Protein AF-A0A892ZCH2-F1 (afdb_monomer_lite)

Organism: NCBI:txid2809020

Radius of gyration: 20.39 Å; chains: 1; bounding box: 42×44×68 Å

Sequence (106 aa):
MSEQTFPLSPTDSLGHVLSVGTRVRIESVASCVHDLPLEDQDHLCSLVGQVREIVQIDSYGFVWFAVDHAERSEDFCLFPREVVLDSPPSEGSNPTFQRTATRPLN

Foldseek 3Di:
DDPPPPDPQAAELVGHGDDAFFKKAFQDPVVPLPPDDPVVNVLVVVSHRPIFGFHDADSVGWTFTDSDPPDSDSPDTDHNHRIGGPDDPPPDPPPPDDDDDDDDDD

Secondary structure (DSSP, 8-state):
-----SS---B-TTSPBP-TT-EEEE---HHHHTTS-HHHHHHHHHHTT-EEE--EE-TT-PEEE-SSSSS----EEE-GGGEEESS-------------------

Structure (mmCIF, N/CA/C/O backbone):
data_AF-A0A892ZCH2-F1
#
_entry.id   AF-A0A892ZCH2-F1
#
loop_
_atom_site.group_PDB
_atom_site.id
_atom_site.type_symbol
_atom_site.label_atom_id
_atom_site.label_alt_id
_atom_site.label_comp_id
_atom_site.label_asym_id
_atom_site.label_entity_id
_atom_site.label_seq_id
_atom_site.pdbx_PDB_ins_code
_atom_site.Cartn_x
_atom_site.Cartn_y
_atom_site.Cartn_z
_atom_site.occupancy
_atom_site.B_iso_or_equiv
_atom_site.auth_seq_id
_atom_site.auth_comp_id
_atom_site.auth_asym_id
_atom_site.auth_atom_id
_atom_site.pdbx_PDB_model_num
ATOM 1 N N . MET A 1 1 ? -26.457 -14.646 15.247 1.00 37.00 1 MET A N 1
ATOM 2 C CA . MET A 1 1 ? -25.749 -14.851 13.969 1.00 37.00 1 MET A CA 1
ATOM 3 C C . MET A 1 1 ? -24.965 -13.582 13.736 1.00 37.00 1 MET A C 1
ATOM 5 O O . MET A 1 1 ? -25.588 -12.549 13.558 1.00 37.00 1 MET A O 1
ATOM 9 N N . SER A 1 2 ? -23.650 -13.622 13.927 1.00 43.00 2 SER A N 1
ATOM 10 C CA . SER A 1 2 ? -22.801 -12.434 13.843 1.00 43.00 2 SER A CA 1
ATOM 11 C C . SER A 1 2 ? -22.746 -11.981 12.389 1.00 43.00 2 SER A C 1
ATOM 13 O O . SER A 1 2 ? -22.277 -12.732 11.536 1.00 43.00 2 SER A O 1
ATOM 15 N N . GLU A 1 3 ? -23.279 -10.795 12.116 1.00 44.47 3 GLU A N 1
ATOM 16 C CA . GLU A 1 3 ? -23.171 -10.122 10.828 1.00 44.47 3 GLU A CA 1
ATOM 17 C C . GLU A 1 3 ? -21.685 -9.860 10.568 1.00 44.47 3 GLU A C 1
ATOM 19 O O . GLU A 1 3 ? -21.084 -8.934 11.109 1.00 44.47 3 GLU A O 1
ATOM 24 N N . GLN A 1 4 ? -21.056 -10.747 9.797 1.00 45.12 4 GLN A N 1
ATOM 25 C CA . GLN A 1 4 ? -19.780 -10.456 9.163 1.00 45.12 4 GLN A CA 1
ATOM 26 C C . GLN A 1 4 ? -20.075 -9.407 8.094 1.00 45.12 4 GLN A C 1
ATOM 28 O O . GLN A 1 4 ? -20.395 -9.741 6.954 1.00 45.12 4 GLN A O 1
ATOM 33 N N . THR A 1 5 ? -20.062 -8.138 8.499 1.00 46.38 5 THR A N 1
ATOM 34 C CA . THR A 1 5 ? -20.137 -6.999 7.589 1.00 46.38 5 THR A CA 1
ATOM 35 C C . THR A 1 5 ? -18.916 -7.062 6.686 1.00 46.38 5 THR A C 1
ATOM 37 O O . THR A 1 5 ? -17.806 -6.710 7.077 1.00 46.38 5 THR A O 1
ATOM 40 N N . PHE A 1 6 ? -19.124 -7.594 5.487 1.00 45.38 6 PHE A N 1
ATOM 41 C CA . PHE A 1 6 ? -18.199 -7.439 4.382 1.00 45.38 6 PHE A CA 1
ATOM 42 C C . PHE A 1 6 ? -18.175 -5.964 3.953 1.00 45.38 6 PHE A C 1
ATOM 44 O O . PHE A 1 6 ? -19.232 -5.326 3.934 1.00 45.38 6 PHE A O 1
ATOM 51 N N . PRO A 1 7 ? -17.005 -5.435 3.562 1.00 55.31 7 PRO A N 1
ATOM 52 C CA . PRO A 1 7 ? -15.726 -6.136 3.429 1.00 55.31 7 PRO A CA 1
ATOM 53 C C . PRO A 1 7 ? -14.942 -6.214 4.753 1.00 55.31 7 PRO A C 1
ATOM 55 O O . PRO A 1 7 ? -14.982 -5.293 5.567 1.00 55.31 7 PRO A O 1
ATOM 58 N N . LEU A 1 8 ? -14.202 -7.315 4.949 1.00 61.44 8 LEU A N 1
ATOM 59 C CA . LEU A 1 8 ? -13.211 -7.452 6.023 1.00 61.44 8 LEU A CA 1
ATOM 60 C C . LEU A 1 8 ? -12.238 -6.277 5.934 1.00 61.44 8 LEU A C 1
ATOM 62 O O . LEU A 1 8 ? -11.513 -6.155 4.949 1.00 61.44 8 LEU A O 1
ATOM 66 N N . SER A 1 9 ? -12.243 -5.402 6.936 1.00 67.06 9 SER A N 1
ATOM 67 C CA . SER A 1 9 ? -11.356 -4.246 6.945 1.00 67.06 9 SER A CA 1
ATOM 68 C C . SER A 1 9 ? -9.909 -4.735 7.096 1.00 67.06 9 SER A C 1
ATOM 70 O O . SER A 1 9 ? -9.588 -5.346 8.123 1.00 67.06 9 SER A O 1
ATOM 72 N N . PRO A 1 10 ? -9.043 -4.546 6.081 1.00 78.12 10 PRO A N 1
ATOM 73 C CA . PRO A 1 10 ? -7.677 -5.036 6.135 1.00 78.12 10 PRO A CA 1
ATOM 74 C C . PRO A 1 10 ? -6.941 -4.387 7.297 1.00 78.12 10 PRO A C 1
ATOM 76 O O . PRO A 1 10 ? -7.227 -3.258 7.687 1.00 78.12 10 PRO A O 1
ATOM 79 N N . THR A 1 11 ? -6.005 -5.126 7.871 1.00 82.75 11 THR A N 1
ATOM 80 C CA . THR A 1 11 ? -5.265 -4.692 9.051 1.00 82.75 11 THR A CA 1
ATOM 81 C C . THR A 1 11 ? -3.797 -4.518 8.694 1.00 82.75 11 THR A C 1
ATOM 83 O O . THR A 1 11 ? -3.245 -5.367 7.989 1.00 82.75 11 THR A O 1
ATOM 86 N N . ASP A 1 12 ? -3.182 -3.433 9.158 1.00 83.00 12 ASP A N 1
ATOM 87 C CA . ASP A 1 12 ? -1.754 -3.191 8.962 1.00 83.00 12 ASP A CA 1
ATOM 88 C C . ASP A 1 12 ? -0.887 -4.201 9.740 1.00 83.00 12 ASP A C 1
ATOM 90 O O . ASP A 1 12 ? -1.390 -5.049 10.490 1.00 83.00 12 ASP A O 1
ATOM 94 N N . SER A 1 13 ? 0.436 -4.134 9.566 1.00 79.75 13 SER A N 1
ATOM 95 C CA . SER A 1 13 ? 1.381 -5.000 10.291 1.00 79.75 13 SER A CA 1
ATOM 96 C C . SER A 1 13 ? 1.321 -4.839 11.820 1.00 79.75 13 SER A C 1
ATOM 98 O O . SER A 1 13 ? 1.747 -5.744 12.542 1.00 79.75 13 SER A O 1
ATOM 100 N N . LEU A 1 14 ? 0.760 -3.731 12.316 1.00 78.69 14 LEU A N 1
ATOM 101 C CA . LEU A 1 14 ? 0.621 -3.393 13.733 1.00 78.69 14 LEU A CA 1
ATOM 102 C C . LEU A 1 14 ? -0.753 -3.753 14.319 1.00 78.69 14 LEU A C 1
ATOM 104 O O . LEU A 1 14 ? -0.946 -3.645 15.530 1.00 78.69 14 LEU A O 1
ATOM 108 N N . GLY A 1 15 ? -1.700 -4.216 13.500 1.00 81.62 15 GLY A N 1
ATOM 109 C CA . GLY A 1 15 ? -3.051 -4.552 13.948 1.00 81.62 15 GLY A CA 1
ATOM 110 C C . GLY A 1 15 ? -4.049 -3.388 13.891 1.00 81.62 15 GLY A C 1
ATOM 111 O O . GLY A 1 15 ? -5.155 -3.514 14.419 1.00 81.62 15 GLY A O 1
ATOM 112 N N . HIS A 1 16 ? -3.716 -2.284 13.222 1.00 83.50 16 HIS A N 1
ATOM 113 C CA . HIS A 1 16 ? -4.638 -1.188 12.950 1.00 83.50 16 HIS A CA 1
ATOM 114 C C . HIS A 1 16 ? -5.520 -1.462 11.739 1.00 83.50 16 HIS A C 1
ATOM 116 O O . HIS A 1 16 ? -5.058 -1.878 10.677 1.00 83.50 16 HIS A O 1
ATOM 122 N N . VAL A 1 17 ? -6.807 -1.164 11.887 1.00 83.94 17 VAL A N 1
ATOM 123 C CA . VAL A 1 17 ? -7.781 -1.289 10.807 1.00 83.94 17 VAL A CA 1
ATOM 124 C C . VAL A 1 17 ? -7.555 -0.192 9.769 1.00 83.94 17 VAL A C 1
ATOM 126 O O . VAL A 1 17 ? -7.581 0.995 10.089 1.00 83.94 17 VAL A O 1
ATOM 129 N N . LEU A 1 18 ? -7.371 -0.599 8.517 1.00 84.06 18 LEU A N 1
ATOM 130 C CA . LEU A 1 18 ? -7.224 0.277 7.365 1.00 84.06 18 LEU A CA 1
ATOM 131 C C . LEU A 1 18 ? -8.580 0.505 6.694 1.00 84.06 18 LEU A C 1
ATOM 133 O O . LEU A 1 18 ? -9.438 -0.378 6.630 1.00 84.06 18 LEU A O 1
ATOM 137 N N . SER A 1 19 ? -8.784 1.715 6.187 1.00 84.56 19 SER A N 1
ATOM 138 C CA . SER A 1 19 ? -9.996 2.116 5.470 1.00 84.56 19 SER A CA 1
ATOM 139 C C . SER A 1 19 ? -9.647 3.036 4.305 1.00 84.56 19 SER A C 1
ATOM 141 O O . SER A 1 19 ? -8.626 3.723 4.336 1.00 84.56 19 SER A O 1
ATOM 143 N N . VAL A 1 20 ? -10.501 3.082 3.284 1.00 86.62 20 VAL A N 1
ATOM 144 C CA . VAL A 1 20 ? -10.353 4.042 2.178 1.00 86.62 20 VAL A CA 1
ATOM 145 C C . VAL A 1 20 ? -10.329 5.474 2.731 1.00 86.62 20 VAL A C 1
ATOM 147 O O . VAL A 1 20 ? -11.098 5.801 3.634 1.00 86.62 20 VAL A O 1
ATOM 150 N N . GLY A 1 21 ? -9.424 6.310 2.221 1.00 84.00 21 GLY A N 1
ATOM 151 C CA . GLY A 1 21 ? -9.155 7.664 2.720 1.00 84.00 21 GLY A CA 1
ATOM 152 C C . GLY A 1 21 ? -8.174 7.724 3.897 1.00 84.00 21 GLY A C 1
ATOM 153 O O . GLY A 1 21 ? -7.834 8.808 4.368 1.00 84.00 21 GLY A O 1
ATOM 154 N N . THR A 1 22 ? -7.698 6.579 4.394 1.00 85.31 22 THR A N 1
ATOM 155 C CA . THR A 1 22 ? -6.699 6.545 5.469 1.00 85.31 22 THR A CA 1
ATOM 156 C C . THR A 1 22 ? -5.310 6.825 4.914 1.00 85.31 22 THR A C 1
ATOM 158 O O . THR A 1 22 ? -4.931 6.295 3.870 1.00 85.31 22 THR A O 1
ATOM 161 N N . ARG A 1 23 ? -4.527 7.623 5.644 1.00 88.69 23 ARG A N 1
ATOM 162 C CA . ARG A 1 23 ? -3.117 7.873 5.341 1.00 88.69 23 ARG A CA 1
ATOM 163 C C . ARG A 1 23 ? -2.240 6.801 5.969 1.00 88.69 23 ARG A C 1
ATOM 165 O O . ARG A 1 23 ? -2.246 6.613 7.186 1.00 88.69 23 ARG A O 1
ATOM 172 N N . VAL A 1 24 ? -1.483 6.118 5.128 1.00 89.19 24 VAL A N 1
ATOM 173 C CA . VAL A 1 24 ? -0.559 5.061 5.519 1.00 89.19 24 VAL A CA 1
ATOM 174 C C . VAL A 1 24 ? 0.824 5.355 4.970 1.00 89.19 24 VAL A C 1
ATOM 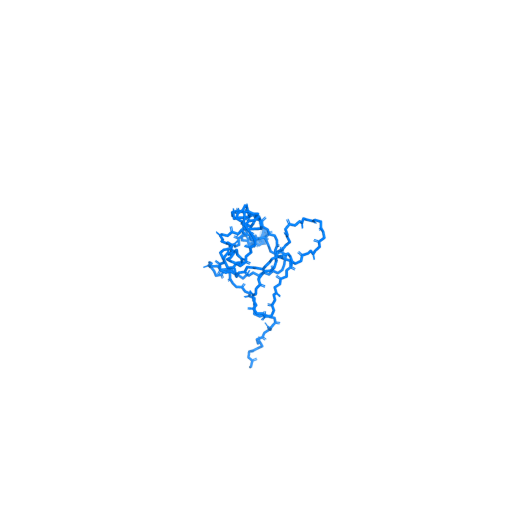176 O O . VAL A 1 24 ? 0.986 5.942 3.902 1.00 89.19 24 VAL A O 1
ATOM 179 N N . ARG A 1 25 ? 1.836 4.945 5.714 1.00 91.06 25 ARG A N 1
ATOM 180 C CA . ARG A 1 25 ? 3.225 4.976 5.303 1.00 91.06 25 ARG A CA 1
ATOM 181 C C . ARG A 1 25 ? 3.580 3.658 4.634 1.00 91.06 25 ARG A C 1
ATOM 183 O O . ARG A 1 25 ? 3.288 2.597 5.179 1.00 91.06 25 ARG A O 1
ATOM 190 N N . ILE A 1 26 ? 4.219 3.727 3.474 1.00 89.81 26 ILE A N 1
ATOM 191 C CA . ILE A 1 26 ? 4.691 2.542 2.756 1.00 89.81 26 ILE A CA 1
ATOM 192 C C . ILE A 1 26 ? 5.980 2.057 3.425 1.00 89.81 26 ILE A C 1
ATOM 194 O O . ILE A 1 26 ? 6.962 2.793 3.462 1.00 89.81 26 ILE A O 1
ATOM 198 N N . GLU A 1 27 ? 5.999 0.838 3.960 1.00 90.12 27 GLU A N 1
ATOM 199 C CA . GLU A 1 27 ? 7.212 0.218 4.515 1.00 90.12 27 GLU A CA 1
ATOM 200 C C . GLU A 1 27 ? 7.941 -0.647 3.487 1.00 90.12 27 GLU A C 1
ATOM 202 O O . GLU A 1 27 ? 9.168 -0.734 3.506 1.00 90.12 27 GLU A O 1
ATOM 207 N N . SER A 1 28 ? 7.194 -1.280 2.583 1.00 88.12 28 SER A N 1
ATOM 208 C CA . SER A 1 28 ? 7.727 -2.166 1.551 1.00 88.12 28 SER A CA 1
ATOM 209 C C . SER A 1 28 ? 6.886 -2.076 0.280 1.00 88.12 28 SER A C 1
ATOM 211 O O . SER A 1 28 ? 5.679 -1.869 0.331 1.00 88.12 28 SER A O 1
ATOM 213 N N . VAL A 1 29 ? 7.537 -2.261 -0.866 1.00 86.12 29 VAL A N 1
ATOM 214 C CA . VAL A 1 29 ? 6.887 -2.455 -2.175 1.00 86.12 29 VAL A CA 1
ATOM 215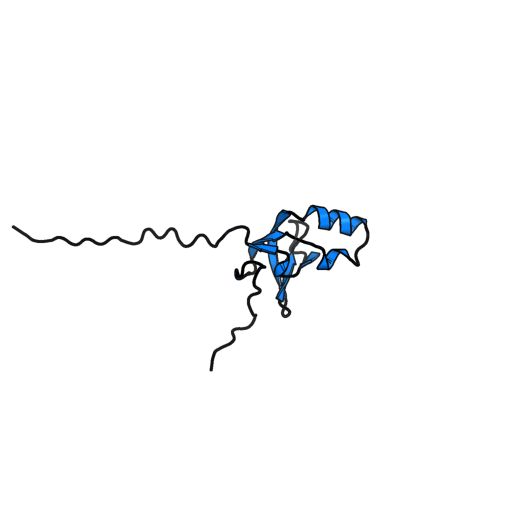 C C . VAL A 1 29 ? 7.279 -3.790 -2.808 1.00 86.12 29 VAL A C 1
ATOM 217 O O . VAL A 1 29 ? 7.023 -4.017 -3.989 1.00 86.12 29 VAL A O 1
ATOM 220 N N . ALA A 1 30 ? 7.923 -4.673 -2.034 1.00 83.75 30 ALA A N 1
ATOM 221 C CA . ALA A 1 30 ? 8.468 -5.934 -2.521 1.00 83.75 30 ALA A CA 1
ATOM 222 C C . ALA A 1 30 ? 7.408 -6.754 -3.264 1.00 83.75 30 ALA A C 1
ATOM 224 O O . ALA A 1 30 ? 7.672 -7.256 -4.347 1.00 83.75 30 ALA A O 1
ATOM 225 N N . SER A 1 31 ? 6.179 -6.814 -2.753 1.00 81.00 31 SER A N 1
ATOM 226 C CA . SER A 1 31 ? 5.109 -7.576 -3.404 1.00 81.00 31 SER A CA 1
ATOM 227 C C . SER A 1 31 ? 4.780 -7.159 -4.838 1.00 81.00 31 SER A C 1
ATOM 229 O O . SER A 1 31 ? 4.387 -8.009 -5.632 1.00 81.00 31 SER A O 1
ATOM 231 N N . CYS A 1 32 ? 4.931 -5.876 -5.164 1.00 78.44 32 CYS A N 1
ATOM 232 C CA . CYS A 1 32 ? 4.557 -5.313 -6.457 1.00 78.44 32 CYS A CA 1
ATOM 233 C C . CYS A 1 32 ? 5.773 -5.174 -7.388 1.00 78.44 32 CYS A C 1
ATOM 235 O O . CYS A 1 32 ? 5.649 -5.286 -8.602 1.00 78.44 32 CYS A O 1
ATOM 237 N N . VAL A 1 33 ? 6.972 -4.994 -6.824 1.00 81.62 33 VAL A N 1
ATOM 238 C CA . VAL A 1 33 ? 8.189 -4.638 -7.570 1.00 81.62 33 VAL A CA 1
ATOM 239 C C . VAL A 1 33 ? 8.788 -5.788 -8.395 1.00 81.62 33 VAL A C 1
ATOM 241 O O . VAL A 1 33 ? 9.483 -5.541 -9.376 1.00 81.62 33 VAL A O 1
ATOM 244 N N . HIS A 1 34 ? 8.546 -7.050 -8.022 1.00 75.56 34 HIS A N 1
ATOM 245 C CA . HIS A 1 34 ? 9.294 -8.197 -8.563 1.00 75.56 34 HIS A CA 1
ATOM 246 C C . HIS A 1 34 ? 9.072 -8.485 -10.058 1.00 75.56 34 HIS A C 1
ATOM 248 O O . HIS A 1 34 ? 9.985 -8.999 -10.703 1.00 75.56 34 HIS A O 1
ATOM 254 N N . ASP A 1 35 ? 7.908 -8.139 -10.607 1.00 77.69 35 ASP A N 1
ATOM 255 C CA . ASP A 1 35 ? 7.537 -8.414 -12.005 1.00 77.69 35 ASP A CA 1
ATOM 256 C C . ASP A 1 35 ? 7.497 -7.149 -12.881 1.00 77.69 35 ASP A C 1
ATOM 258 O O . ASP A 1 35 ? 7.081 -7.195 -14.041 1.00 77.69 35 ASP A O 1
ATOM 262 N N . LEU A 1 36 ? 7.941 -6.010 -12.344 1.00 79.25 36 LEU A N 1
ATOM 263 C CA . LEU A 1 36 ? 7.889 -4.730 -13.042 1.00 79.25 36 LEU A CA 1
ATOM 264 C C . LEU A 1 36 ? 9.196 -4.400 -13.782 1.00 79.25 36 LEU A C 1
ATOM 266 O O . LEU A 1 36 ? 10.269 -4.882 -13.411 1.00 79.25 36 LEU A O 1
ATOM 270 N N . PRO A 1 37 ? 9.143 -3.567 -14.835 1.00 82.62 37 PRO A N 1
ATOM 271 C CA . PRO A 1 37 ? 10.332 -3.010 -15.478 1.00 82.62 37 PRO A CA 1
ATOM 272 C C . PRO A 1 37 ? 11.211 -2.240 -14.485 1.00 82.62 37 PRO A C 1
ATOM 274 O O . PRO A 1 37 ? 10.701 -1.605 -13.572 1.00 82.62 37 PRO A O 1
ATOM 277 N N . LEU A 1 38 ? 12.534 -2.235 -14.691 1.00 83.31 38 LEU A N 1
ATOM 278 C CA . LEU A 1 38 ? 13.494 -1.573 -13.787 1.00 83.31 38 LEU A CA 1
ATOM 279 C C . LEU A 1 38 ? 13.169 -0.096 -13.495 1.00 83.31 38 LEU A C 1
ATOM 281 O O . LEU A 1 38 ? 13.447 0.376 -12.398 1.00 83.31 38 LEU A O 1
ATOM 285 N N . GLU A 1 39 ? 12.589 0.620 -14.458 1.00 80.00 39 GLU A N 1
ATOM 286 C CA . GLU A 1 39 ? 12.190 2.023 -14.299 1.00 80.00 39 GLU A CA 1
ATOM 287 C C . GLU A 1 39 ? 11.025 2.172 -13.305 1.00 80.00 39 GLU A C 1
ATOM 289 O O . GLU A 1 39 ? 11.098 2.975 -12.376 1.00 80.00 39 GLU A O 1
ATOM 294 N N . ASP A 1 40 ? 10.008 1.316 -13.416 1.00 78.69 40 ASP A N 1
ATOM 295 C CA . ASP A 1 40 ? 8.903 1.243 -12.457 1.00 78.69 40 ASP A CA 1
ATOM 296 C C . ASP A 1 40 ? 9.370 0.725 -11.090 1.00 78.69 40 ASP A C 1
ATOM 298 O O . ASP A 1 40 ? 8.871 1.164 -10.052 1.00 78.69 40 ASP A O 1
ATOM 302 N N . GLN A 1 41 ? 10.366 -0.171 -11.065 1.00 84.88 41 GLN A N 1
ATOM 303 C CA . GLN A 1 41 ? 10.943 -0.657 -9.812 1.00 84.88 41 GLN A CA 1
ATOM 304 C C . GLN A 1 41 ? 11.615 0.461 -9.015 1.00 84.88 41 GLN A C 1
ATOM 306 O O . GLN A 1 41 ? 11.399 0.561 -7.806 1.00 84.88 41 GLN A O 1
ATOM 311 N N . ASP A 1 42 ? 12.412 1.300 -9.680 1.00 84.25 42 ASP A N 1
ATOM 312 C CA . ASP A 1 42 ? 13.071 2.448 -9.051 1.00 84.25 42 ASP A CA 1
ATOM 313 C C . ASP A 1 42 ? 12.031 3.455 -8.544 1.00 84.25 42 ASP A C 1
ATOM 315 O O . ASP A 1 42 ? 12.098 3.922 -7.402 1.00 84.25 42 ASP A O 1
ATOM 319 N N . HIS A 1 43 ? 10.991 3.694 -9.349 1.00 82.94 43 HIS A N 1
ATOM 320 C CA . HIS A 1 43 ? 9.913 4.602 -8.990 1.00 82.94 43 HIS A CA 1
ATOM 321 C C . HIS A 1 43 ? 9.137 4.124 -7.753 1.00 82.94 43 HIS A C 1
ATOM 323 O O . HIS A 1 43 ? 8.960 4.894 -6.808 1.00 82.94 43 HIS A O 1
ATOM 329 N N . LEU A 1 44 ? 8.754 2.843 -7.694 1.00 83.38 44 LEU A N 1
ATOM 330 C CA . LEU A 1 44 ? 8.101 2.256 -6.519 1.00 83.38 44 LEU A CA 1
ATOM 331 C C . LEU A 1 44 ? 9.027 2.216 -5.299 1.00 83.38 44 LEU A C 1
ATOM 333 O O . LEU A 1 44 ? 8.583 2.498 -4.186 1.00 83.38 44 LEU A O 1
ATOM 337 N N . CYS A 1 45 ? 10.316 1.918 -5.483 1.00 86.00 45 CYS A N 1
ATOM 338 C CA . CYS A 1 45 ? 11.291 1.968 -4.391 1.00 86.00 45 CYS A CA 1
ATOM 339 C C . CYS A 1 45 ? 11.399 3.375 -3.787 1.00 86.00 45 CYS A C 1
ATOM 341 O O . CYS A 1 45 ? 11.550 3.508 -2.574 1.00 86.00 45 CYS A O 1
ATOM 343 N N . SER A 1 46 ? 11.254 4.423 -4.601 1.00 86.88 46 SER A N 1
ATOM 344 C CA . SER A 1 46 ? 11.241 5.819 -4.144 1.00 86.88 46 SER A CA 1
ATOM 345 C C . SER A 1 46 ? 10.025 6.167 -3.269 1.00 86.88 46 SER A C 1
ATOM 347 O O . SER A 1 46 ? 10.067 7.108 -2.469 1.00 86.88 46 SER A O 1
ATOM 349 N N . LEU A 1 47 ? 8.936 5.394 -3.377 1.00 84.06 47 LEU A N 1
ATOM 350 C CA . LEU A 1 47 ? 7.739 5.551 -2.546 1.00 84.06 47 LEU A CA 1
ATOM 351 C C . LEU A 1 47 ? 7.902 4.943 -1.148 1.00 84.06 47 LEU A C 1
ATOM 353 O O . LEU A 1 47 ? 7.139 5.288 -0.243 1.00 84.06 47 LEU A O 1
ATOM 357 N N . VAL A 1 48 ? 8.895 4.074 -0.940 1.00 89.50 48 VAL A N 1
ATOM 358 C CA . VAL A 1 48 ? 9.166 3.483 0.373 1.00 89.50 48 VAL A CA 1
ATOM 359 C C . VAL A 1 48 ? 9.512 4.584 1.375 1.00 89.50 48 VAL A C 1
ATOM 361 O O . VAL A 1 48 ? 10.391 5.418 1.171 1.00 89.50 48 VAL A O 1
ATOM 364 N N . GLY A 1 49 ? 8.790 4.592 2.489 1.00 87.81 49 GLY A N 1
ATOM 365 C CA . GLY A 1 49 ? 8.889 5.586 3.545 1.00 87.81 49 GLY A CA 1
ATOM 366 C C . GLY A 1 49 ? 8.013 6.822 3.341 1.00 87.81 49 GLY A C 1
ATOM 367 O O . GLY A 1 49 ? 7.906 7.600 4.293 1.00 87.81 49 GLY A O 1
ATOM 368 N N . GLN A 1 50 ? 7.371 6.995 2.179 1.00 88.94 50 GLN A N 1
ATOM 369 C CA . GLN A 1 50 ? 6.413 8.075 1.933 1.00 88.94 50 GLN A CA 1
ATOM 370 C C . GLN A 1 50 ? 5.027 7.744 2.500 1.00 88.94 50 GLN A C 1
ATOM 372 O O . GLN A 1 50 ? 4.647 6.579 2.639 1.00 88.94 50 GLN A O 1
ATOM 377 N N . VAL A 1 51 ? 4.264 8.793 2.812 1.00 88.75 51 VAL A N 1
ATOM 378 C CA . VAL A 1 51 ? 2.874 8.692 3.269 1.00 88.75 51 VAL A CA 1
ATOM 379 C C . VAL A 1 51 ? 1.942 8.861 2.078 1.00 88.75 51 VAL A C 1
ATOM 381 O O . VAL A 1 51 ? 2.049 9.838 1.335 1.00 88.75 51 VAL A O 1
ATOM 384 N N . ARG A 1 52 ? 1.016 7.921 1.907 1.00 87.31 52 ARG A N 1
ATOM 385 C CA . ARG A 1 52 ? 0.022 7.900 0.832 1.00 87.31 52 ARG A CA 1
ATOM 386 C C . ARG A 1 52 ? -1.364 7.599 1.384 1.00 87.31 52 ARG A C 1
ATOM 388 O O . ARG A 1 52 ? -1.520 6.994 2.440 1.00 8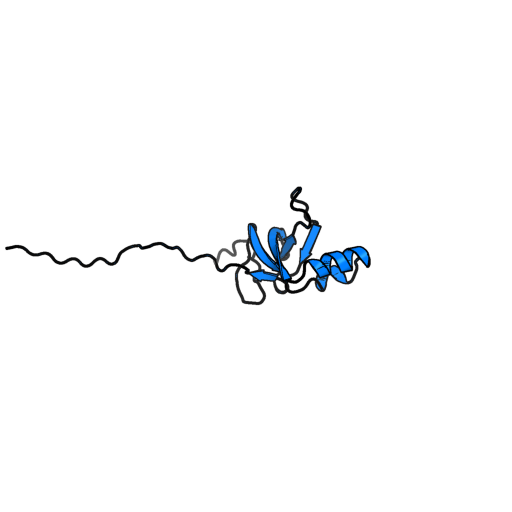7.31 52 ARG A O 1
ATOM 395 N N . GLU A 1 53 ? -2.379 8.069 0.675 1.00 87.81 53 GLU A N 1
ATOM 396 C CA . GLU A 1 53 ? -3.775 7.825 1.023 1.00 87.81 53 GLU A CA 1
ATOM 397 C C . GLU A 1 53 ? -4.287 6.580 0.295 1.00 87.81 53 GLU A C 1
ATOM 399 O O . GLU A 1 53 ? -4.034 6.413 -0.898 1.00 87.81 53 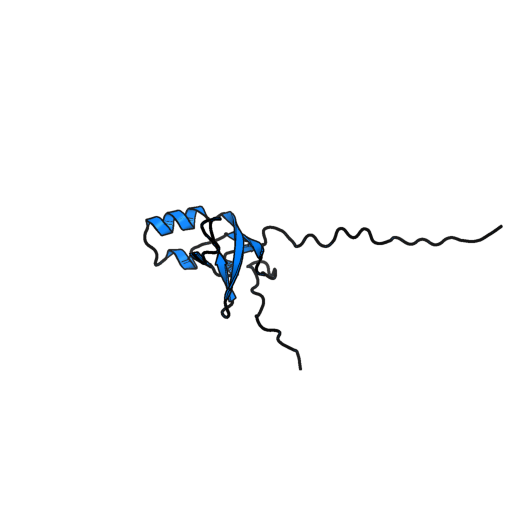GLU A O 1
ATOM 404 N N . ILE A 1 54 ? -5.003 5.712 1.012 1.00 87.56 54 ILE A N 1
ATOM 405 C CA . ILE A 1 54 ? -5.647 4.535 0.424 1.00 87.56 54 ILE A CA 1
ATOM 406 C C . ILE A 1 54 ? -6.811 5.000 -0.450 1.00 87.56 54 ILE A C 1
ATOM 408 O O . ILE A 1 54 ? -7.786 5.558 0.057 1.00 87.56 54 ILE A O 1
ATOM 412 N N . VAL A 1 55 ? -6.740 4.715 -1.746 1.00 88.19 55 VAL A N 1
ATOM 413 C CA . VAL A 1 55 ? -7.779 5.085 -2.717 1.00 88.19 55 VAL A CA 1
ATOM 414 C C . VAL A 1 55 ? -8.883 4.035 -2.754 1.00 88.19 55 VAL A C 1
ATOM 416 O O . VAL A 1 55 ? -10.064 4.376 -2.818 1.00 88.19 55 VAL A O 1
ATOM 419 N N . GLN A 1 56 ? -8.506 2.760 -2.668 1.00 86.75 56 GLN A N 1
ATOM 420 C CA . GLN A 1 56 ? -9.438 1.643 -2.728 1.00 86.75 56 GLN A CA 1
ATOM 421 C C . GLN A 1 56 ? -8.915 0.443 -1.941 1.00 86.75 56 GLN A C 1
ATOM 423 O O . GLN A 1 56 ? -7.713 0.273 -1.741 1.00 86.75 5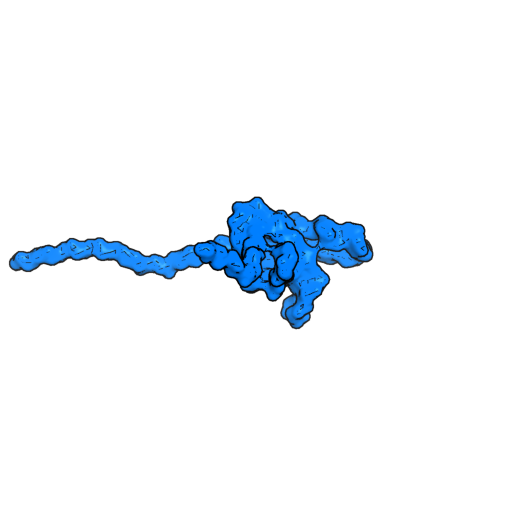6 GLN A O 1
ATOM 428 N N . ILE A 1 57 ? -9.847 -0.382 -1.471 1.00 86.44 57 ILE A N 1
ATOM 429 C CA . ILE A 1 57 ? -9.560 -1.683 -0.880 1.00 86.44 57 ILE A CA 1
ATOM 430 C C . ILE A 1 57 ? -10.358 -2.715 -1.656 1.00 86.44 57 ILE A C 1
ATOM 432 O O . ILE A 1 57 ? -11.584 -2.625 -1.726 1.00 86.44 57 ILE A O 1
ATOM 436 N N . ASP A 1 58 ? -9.663 -3.689 -2.226 1.00 83.31 58 ASP A N 1
ATOM 437 C CA . ASP A 1 58 ? -10.297 -4.723 -3.028 1.00 83.31 58 ASP A CA 1
ATOM 438 C C . ASP A 1 58 ? -10.942 -5.826 -2.189 1.00 83.31 58 ASP A C 1
ATOM 440 O O . ASP A 1 58 ? -10.657 -5.989 -1.001 1.00 83.31 58 ASP A O 1
ATOM 444 N N . SER A 1 59 ? -11.771 -6.657 -2.828 1.00 78.81 59 SER A N 1
ATOM 445 C CA . SER A 1 59 ? -12.477 -7.766 -2.152 1.00 78.81 59 SER A CA 1
ATOM 446 C C . SER A 1 59 ? -11.530 -8.808 -1.536 1.00 78.81 59 SER A C 1
ATOM 448 O O . SER A 1 59 ? -11.921 -9.563 -0.648 1.00 78.81 59 SER A O 1
ATOM 450 N N . TYR A 1 60 ? -10.280 -8.837 -2.000 1.00 78.31 60 TYR A N 1
ATOM 451 C CA . TYR A 1 60 ? -9.210 -9.692 -1.486 1.00 78.31 60 TYR A CA 1
ATOM 452 C C . TYR A 1 60 ? -8.412 -9.049 -0.338 1.00 78.31 60 TYR A C 1
ATOM 454 O O . TYR A 1 60 ? -7.532 -9.695 0.226 1.00 78.31 60 TYR A O 1
ATOM 462 N N . GLY A 1 61 ? -8.708 -7.795 0.019 1.00 77.88 61 GLY A N 1
ATOM 463 C CA . GLY A 1 61 ? -8.012 -7.045 1.066 1.00 77.88 61 GLY A CA 1
ATOM 464 C C . GLY A 1 61 ? -6.737 -6.337 0.604 1.00 77.88 61 GLY A C 1
ATOM 465 O O . GLY A 1 61 ? -5.970 -5.888 1.452 1.00 77.88 61 GLY A O 1
ATOM 466 N N . PHE A 1 62 ? -6.493 -6.227 -0.705 1.00 84.44 62 PHE A N 1
ATOM 467 C CA . PHE A 1 62 ? -5.403 -5.408 -1.243 1.00 84.44 62 PHE A CA 1
ATOM 468 C C . PHE A 1 62 ? -5.730 -3.924 -1.121 1.00 84.44 62 PHE A C 1
ATOM 470 O O . PHE A 1 62 ? -6.868 -3.521 -1.359 1.00 84.44 62 PHE A O 1
ATOM 477 N N . VAL A 1 63 ? -4.727 -3.127 -0.761 1.00 88.25 63 VAL A N 1
ATOM 478 C CA . VAL A 1 63 ? -4.831 -1.668 -0.650 1.00 88.25 63 VAL A CA 1
ATOM 479 C C . VAL A 1 63 ? -4.246 -1.023 -1.896 1.00 88.25 63 VAL A C 1
ATOM 481 O O . VAL A 1 63 ? -3.091 -1.274 -2.232 1.00 88.25 63 VAL A O 1
ATOM 484 N N . TRP A 1 64 ? -5.046 -0.201 -2.565 1.00 87.88 64 TRP A N 1
ATOM 485 C CA . TRP A 1 64 ? -4.681 0.500 -3.791 1.00 87.88 64 TRP A CA 1
ATOM 486 C C . TRP A 1 64 ? -4.321 1.953 -3.526 1.00 87.88 64 TRP A C 1
ATOM 488 O O . TRP A 1 64 ? -4.970 2.642 -2.728 1.00 87.88 64 TRP A O 1
ATOM 498 N N . PHE A 1 65 ? -3.310 2.415 -4.253 1.00 87.06 65 PHE A N 1
ATOM 499 C CA . PHE A 1 65 ? -2.740 3.749 -4.156 1.00 87.06 65 PHE A CA 1
ATOM 500 C C . PHE A 1 65 ? -2.648 4.394 -5.538 1.00 87.06 65 PHE A C 1
ATOM 502 O O . PHE A 1 65 ? -2.452 3.707 -6.540 1.00 87.06 65 PHE A O 1
ATOM 509 N N . ALA A 1 66 ? -2.737 5.723 -5.559 1.00 83.00 66 ALA A N 1
ATOM 510 C CA . ALA A 1 66 ? -2.427 6.535 -6.730 1.00 83.00 66 ALA A CA 1
ATOM 511 C C . ALA A 1 66 ? -0.985 7.064 -6.638 1.00 83.00 66 ALA A C 1
ATOM 513 O O . ALA A 1 66 ? -0.565 7.590 -5.594 1.00 83.00 66 ALA A O 1
ATOM 514 N N . VAL A 1 67 ? -0.220 6.919 -7.722 1.00 70.31 67 VAL A N 1
ATOM 515 C CA . VAL A 1 67 ? 1.148 7.449 -7.868 1.00 70.31 67 VAL A CA 1
ATOM 516 C C . VAL A 1 67 ? 1.097 8.961 -8.030 1.00 70.31 67 VAL A C 1
ATOM 518 O O . VAL A 1 67 ? 1.865 9.675 -7.373 1.00 70.31 67 VAL A O 1
ATOM 521 N N . ASP A 1 68 ? 0.151 9.450 -8.828 1.00 67.69 68 ASP A N 1
ATOM 522 C CA . ASP A 1 68 ? -0.060 10.872 -9.060 1.00 67.69 68 ASP A CA 1
ATOM 523 C C . ASP A 1 68 ? -1.276 11.391 -8.278 1.00 67.69 68 ASP A C 1
ATOM 525 O O . ASP A 1 68 ? -2.267 10.693 -8.075 1.00 67.69 68 ASP A O 1
ATOM 529 N N . HIS A 1 69 ? -1.203 12.634 -7.800 1.00 56.34 69 HIS A N 1
ATOM 530 C CA . HIS A 1 69 ? -2.365 13.289 -7.187 1.00 56.34 69 HIS A CA 1
ATOM 531 C C . HIS A 1 69 ? -3.387 13.727 -8.248 1.00 56.34 69 HIS A C 1
ATOM 533 O O . HIS A 1 69 ? -4.524 14.076 -7.909 1.00 56.34 69 HIS A O 1
ATOM 539 N N . ALA A 1 70 ? -2.974 13.748 -9.517 1.00 48.56 70 ALA A N 1
ATOM 540 C CA . ALA A 1 70 ? -3.829 14.020 -10.650 1.00 48.56 70 ALA A CA 1
ATOM 541 C C . ALA A 1 70 ? -4.596 12.749 -11.042 1.00 48.56 70 ALA A C 1
ATOM 543 O O . ALA A 1 70 ? -4.084 11.877 -11.728 1.00 48.56 70 ALA A O 1
ATOM 544 N N . GLU A 1 71 ? -5.866 12.724 -10.638 1.00 50.75 71 GLU A N 1
ATOM 545 C CA . GLU A 1 71 ? -6.872 11.721 -11.001 1.00 50.75 71 GLU A CA 1
ATOM 546 C C . GLU A 1 71 ? -6.758 10.408 -10.210 1.00 50.75 71 GLU A C 1
ATOM 548 O O . GLU A 1 71 ? -5.685 9.945 -9.850 1.00 50.75 71 GLU A O 1
ATOM 553 N N . ARG A 1 72 ? -7.911 9.846 -9.832 1.00 52.62 72 ARG A N 1
ATOM 554 C CA . ARG A 1 72 ? -8.043 8.631 -9.012 1.00 52.62 72 ARG A CA 1
ATOM 555 C C . ARG A 1 72 ? -7.617 7.388 -9.803 1.00 52.62 72 ARG A C 1
ATOM 557 O O . ARG A 1 72 ? -8.453 6.540 -10.101 1.00 52.62 72 ARG A O 1
ATOM 564 N N . SER A 1 73 ? -6.351 7.314 -10.176 1.00 56.28 73 SER A N 1
ATOM 565 C CA . SER A 1 73 ? -5.775 6.164 -10.854 1.00 56.28 73 SER A CA 1
ATOM 566 C C . SER A 1 73 ? -5.363 5.130 -9.813 1.00 56.28 73 SER A C 1
ATOM 568 O O . SER A 1 73 ? -4.643 5.417 -8.860 1.00 56.28 73 SER A O 1
ATOM 570 N N . GLU A 1 74 ? -5.891 3.920 -9.957 1.00 66.69 74 GLU A N 1
ATOM 571 C CA . GLU A 1 74 ? -5.492 2.741 -9.193 1.00 66.69 74 GLU A CA 1
ATOM 572 C C . GLU A 1 74 ? -4.168 2.224 -9.778 1.00 66.69 74 GLU A C 1
ATOM 574 O O . GLU A 1 74 ? -4.141 1.250 -10.525 1.00 66.69 74 GLU A O 1
ATOM 579 N N . ASP A 1 75 ? -3.073 2.939 -9.514 1.00 76.06 75 ASP A N 1
ATOM 580 C CA . ASP A 1 75 ? -1.795 2.698 -10.192 1.00 76.06 75 ASP A CA 1
ATOM 581 C C . ASP A 1 75 ? -1.094 1.435 -9.683 1.00 76.06 75 ASP A C 1
ATOM 583 O O . ASP A 1 75 ? -0.511 0.679 -10.458 1.00 76.06 75 ASP A O 1
ATOM 587 N N . PHE A 1 76 ? -1.145 1.192 -8.371 1.00 83.25 76 PHE A N 1
ATOM 588 C CA . PHE A 1 76 ? -0.543 0.007 -7.769 1.00 83.25 76 PHE A CA 1
ATOM 589 C C . PHE A 1 76 ? -1.266 -0.421 -6.495 1.00 83.25 76 PHE A C 1
ATOM 591 O O . PHE A 1 76 ? -1.869 0.385 -5.780 1.00 83.25 76 PHE A O 1
ATOM 598 N N . CYS A 1 77 ? -1.163 -1.713 -6.193 1.00 86.38 77 CYS A N 1
ATOM 599 C CA . CYS A 1 77 ? -1.692 -2.310 -4.978 1.00 86.38 77 CYS A CA 1
ATOM 600 C C . CYS A 1 77 ? -0.574 -2.910 -4.124 1.00 86.38 77 CYS A C 1
ATOM 602 O O . CYS A 1 77 ? 0.374 -3.491 -4.652 1.00 86.38 77 CYS A O 1
ATOM 604 N N . LEU A 1 78 ? -0.714 -2.819 -2.803 1.00 87.50 78 LEU A N 1
ATOM 605 C CA . LEU A 1 78 ? 0.194 -3.443 -1.841 1.00 87.50 78 LEU A CA 1
ATOM 606 C C . LEU A 1 78 ? -0.568 -4.345 -0.874 1.00 87.50 78 LEU A C 1
ATOM 608 O O . LEU A 1 78 ? -1.797 -4.273 -0.737 1.00 87.50 78 LEU A O 1
ATOM 612 N N . PHE A 1 79 ? 0.177 -5.188 -0.160 1.00 88.38 79 PHE A N 1
ATOM 613 C CA . PHE A 1 79 ? -0.396 -5.900 0.969 1.00 88.38 79 PHE A CA 1
ATOM 614 C C . PHE A 1 79 ? -0.607 -4.949 2.155 1.00 88.38 79 PHE A C 1
ATOM 616 O O . PHE A 1 79 ? 0.241 -4.101 2.429 1.00 88.38 79 PHE A O 1
ATOM 623 N N . PRO A 1 80 ? -1.662 -5.160 2.961 1.00 85.75 80 PRO A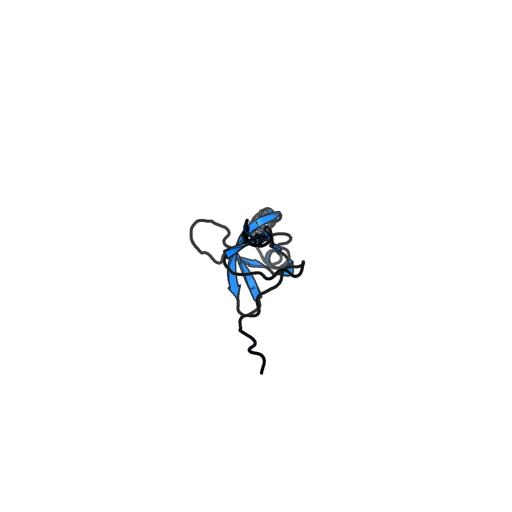 N 1
ATOM 624 C CA . PRO A 1 80 ? -1.881 -4.408 4.199 1.00 85.75 80 PRO A CA 1
ATOM 625 C C . PRO A 1 80 ? -0.683 -4.445 5.152 1.00 85.75 80 PRO A C 1
ATOM 627 O O . PRO A 1 80 ? -0.428 -3.493 5.870 1.00 85.75 80 PRO A O 1
ATOM 630 N N . ARG A 1 81 ? 0.082 -5.543 5.136 1.00 86.25 81 ARG A N 1
ATOM 631 C CA . ARG A 1 81 ? 1.274 -5.735 5.976 1.00 86.25 81 ARG A CA 1
ATOM 632 C C . ARG A 1 81 ? 2.488 -4.923 5.535 1.00 86.25 81 ARG A C 1
ATOM 634 O O . ARG A 1 81 ? 3.453 -4.856 6.283 1.00 86.25 81 ARG A O 1
ATOM 641 N N . GLU A 1 82 ? 2.472 -4.384 4.324 1.00 87.25 82 GLU A N 1
ATOM 642 C CA . GLU A 1 82 ? 3.567 -3.580 3.775 1.00 87.25 82 GLU A CA 1
ATOM 643 C C . GLU A 1 82 ? 3.348 -2.082 3.964 1.00 87.25 82 GLU A C 1
ATOM 645 O O . GLU A 1 82 ? 4.183 -1.269 3.568 1.00 87.25 82 GLU A O 1
ATOM 650 N N . VAL A 1 83 ? 2.225 -1.715 4.571 1.00 89.38 83 VAL A N 1
ATOM 651 C CA . VAL A 1 83 ? 1.902 -0.346 4.927 1.00 89.38 83 VAL A CA 1
ATOM 652 C C . VAL A 1 83 ? 1.625 -0.274 6.418 1.00 89.38 83 VAL A C 1
ATOM 654 O O . VAL A 1 83 ? 1.214 -1.254 7.034 1.00 89.38 83 VAL A O 1
ATOM 657 N N . VAL A 1 84 ? 1.859 0.893 6.998 1.00 89.88 84 VAL A N 1
ATOM 658 C CA . VAL A 1 84 ? 1.611 1.167 8.412 1.00 89.88 84 VAL A CA 1
ATOM 659 C C . VAL A 1 84 ? 0.782 2.426 8.525 1.00 89.88 84 VAL A C 1
ATOM 661 O O . VAL A 1 84 ? 0.999 3.388 7.793 1.00 89.88 84 VAL A O 1
ATOM 664 N N . LEU A 1 85 ? -0.176 2.441 9.442 1.00 88.44 85 LEU A N 1
ATOM 665 C CA . LEU A 1 85 ? -0.970 3.631 9.709 1.00 88.44 85 LEU A CA 1
ATOM 666 C C . LEU A 1 85 ? -0.069 4.822 10.113 1.00 88.44 85 LEU A C 1
ATOM 668 O O . LEU A 1 85 ? 0.638 4.751 11.115 1.00 88.44 85 LEU A O 1
ATOM 672 N N . ASP A 1 86 ? -0.096 5.921 9.346 1.00 85.31 86 ASP A N 1
ATOM 673 C CA . ASP A 1 86 ? 0.764 7.096 9.600 1.00 85.31 86 ASP A CA 1
ATOM 674 C C . ASP A 1 86 ? 0.207 7.998 10.712 1.00 85.31 86 ASP A C 1
ATOM 676 O O . ASP A 1 86 ? 0.938 8.691 11.415 1.00 85.31 86 ASP A O 1
ATOM 680 N N . SER A 1 87 ? -1.109 7.974 10.912 1.00 61.28 87 SER A N 1
ATOM 681 C CA . SER A 1 87 ? -1.778 8.725 11.970 1.00 61.28 87 SER A CA 1
ATOM 682 C C . SER A 1 87 ? -2.705 7.791 12.736 1.00 61.28 87 SER A C 1
ATOM 684 O O . SER A 1 87 ? -3.628 7.261 12.112 1.00 61.28 87 SER A O 1
ATOM 686 N N . PRO A 1 88 ? -2.558 7.605 14.063 1.00 52.50 88 PRO A N 1
ATOM 687 C CA . PRO A 1 88 ? -3.664 7.040 14.823 1.00 52.50 88 PRO A CA 1
ATOM 688 C C . PRO A 1 88 ? -4.904 7.902 14.543 1.00 52.50 88 PRO A C 1
ATOM 690 O O . PRO A 1 88 ? -4.756 9.127 14.394 1.00 52.50 88 PRO A O 1
ATOM 693 N N . PRO A 1 89 ? -6.119 7.320 14.453 1.00 47.56 89 PRO A N 1
ATOM 694 C CA . PRO A 1 89 ? -7.314 8.142 14.504 1.00 47.56 89 PRO A CA 1
ATOM 695 C C . PRO A 1 89 ? -7.132 9.004 15.743 1.00 47.56 89 PRO A C 1
ATOM 697 O O . PRO A 1 89 ? -6.900 8.482 16.832 1.00 47.56 89 PRO A O 1
ATOM 700 N N . SER A 1 90 ? -7.094 10.320 15.552 1.00 45.72 90 SER A N 1
ATOM 701 C CA . SER A 1 90 ? -7.100 11.247 16.667 1.00 45.72 90 SER A CA 1
ATOM 702 C C . SER A 1 90 ? -8.412 10.981 17.392 1.00 45.72 90 SER A C 1
ATOM 704 O O . SER A 1 90 ? -9.458 11.497 17.002 1.00 45.72 90 SER A O 1
ATOM 706 N N . GLU A 1 91 ? -8.365 10.070 18.369 1.00 46.59 91 GLU A N 1
ATOM 707 C CA . GLU A 1 91 ? -9.440 9.804 19.303 1.00 46.59 91 GLU A CA 1
ATOM 708 C C . GLU A 1 91 ? -9.874 11.166 19.811 1.00 46.59 91 GLU A C 1
ATOM 710 O O . GLU A 1 91 ? -9.039 12.000 20.174 1.00 46.59 91 GLU A O 1
ATOM 715 N N . GLY A 1 92 ? -11.176 11.415 19.698 1.00 46.28 92 GLY A N 1
ATOM 716 C CA . GLY A 1 92 ? -11.746 12.739 19.807 1.00 46.28 92 GLY A CA 1
ATOM 717 C C . GLY A 1 92 ? -11.103 13.556 20.920 1.00 46.28 92 GLY A C 1
ATOM 718 O O . GLY A 1 92 ? -11.173 13.205 22.097 1.00 46.28 92 GLY A O 1
ATOM 719 N N . SER A 1 93 ? -10.583 14.725 20.550 1.00 38.91 93 SER A N 1
ATOM 720 C CA . SER A 1 93 ? -10.651 15.877 21.441 1.00 38.91 93 SER A CA 1
ATOM 721 C C . SER A 1 93 ? -12.126 16.185 21.679 1.00 38.91 93 SER A C 1
ATOM 723 O O . SER A 1 93 ? -12.716 17.065 21.062 1.00 38.91 93 SER A O 1
ATOM 725 N N . ASN A 1 94 ? -12.743 15.400 22.552 1.00 43.72 94 ASN A N 1
ATOM 726 C CA . ASN A 1 94 ? -14.022 15.688 23.143 1.00 43.72 94 ASN A CA 1
ATOM 727 C C . ASN A 1 94 ? -13.720 16.065 24.596 1.00 43.72 94 ASN A C 1
ATOM 729 O O . ASN A 1 94 ? -13.597 15.174 25.437 1.00 43.72 94 ASN A O 1
ATOM 733 N N . PRO A 1 95 ? -13.555 17.356 24.936 1.00 50.22 95 PRO A N 1
ATOM 734 C CA . PRO A 1 95 ? -13.537 17.775 26.328 1.00 50.22 95 PRO A CA 1
ATOM 735 C C . PRO A 1 95 ? -14.969 17.685 26.884 1.00 50.22 95 PRO A C 1
ATOM 737 O O . PRO A 1 95 ? -15.598 18.691 27.196 1.00 50.22 95 PRO A O 1
ATOM 740 N N . THR A 1 96 ? -15.526 16.475 26.984 1.00 55.78 96 THR A N 1
ATOM 741 C CA . THR A 1 96 ? -16.823 16.252 27.624 1.00 55.78 96 THR A CA 1
ATOM 742 C C . THR A 1 96 ? -16.597 15.901 29.092 1.00 55.78 96 THR A C 1
ATOM 744 O O . THR A 1 96 ? -16.328 14.766 29.463 1.00 55.78 96 THR A O 1
ATOM 747 N N . PHE A 1 97 ? -16.771 16.946 29.903 1.00 53.56 97 PHE A N 1
ATOM 748 C CA . PHE A 1 97 ? -17.329 16.936 31.255 1.00 53.56 97 PHE A CA 1
ATOM 749 C C . PHE A 1 97 ? -16.582 16.178 32.363 1.00 53.56 97 PHE A C 1
ATOM 751 O O . PHE A 1 97 ? -16.837 15.007 32.634 1.00 53.56 97 PHE A O 1
ATOM 758 N N . GLN A 1 98 ? -15.885 16.947 33.206 1.00 54.22 98 GLN A N 1
ATOM 759 C CA . GLN A 1 98 ? -15.996 16.721 34.648 1.00 54.22 98 GLN A CA 1
ATOM 760 C C . GLN A 1 98 ? -17.177 17.534 35.195 1.00 54.22 98 GLN A C 1
ATOM 762 O O . GLN A 1 98 ? -17.119 18.753 35.338 1.00 54.22 98 GLN A O 1
ATOM 767 N N . ARG A 1 99 ? -18.275 16.829 35.494 1.00 59.22 99 ARG A N 1
ATOM 768 C CA . ARG A 1 99 ? -19.278 17.272 36.468 1.00 59.22 99 ARG A CA 1
ATOM 769 C C . ARG A 1 99 ? -18.626 17.216 37.848 1.00 59.22 99 ARG A C 1
ATOM 771 O O . ARG A 1 99 ? -18.249 16.133 38.279 1.00 59.22 99 ARG A O 1
ATOM 778 N N . THR A 1 100 ? -18.646 18.309 38.595 1.00 57.03 100 THR A N 1
ATOM 779 C CA . THR A 1 100 ? -18.802 18.226 40.051 1.00 57.03 100 THR A CA 1
ATOM 780 C C . THR A 1 100 ? -19.933 19.153 40.462 1.00 57.03 100 THR A C 1
ATOM 782 O O . THR A 1 100 ? -19.855 20.377 40.427 1.00 57.03 100 THR A O 1
ATOM 785 N N . ALA A 1 101 ? -21.061 18.521 40.772 1.00 58.25 101 ALA A N 1
ATOM 786 C CA . ALA A 1 101 ? -22.151 19.151 41.478 1.00 58.25 101 ALA A CA 1
ATOM 787 C C . ALA A 1 101 ? -21.704 19.411 42.919 1.00 58.25 101 ALA A C 1
ATOM 789 O O . ALA A 1 101 ? -21.380 18.459 43.620 1.00 58.25 101 ALA A O 1
ATOM 790 N N . THR A 1 102 ? -21.796 20.661 43.369 1.00 56.88 102 THR A N 1
ATOM 791 C CA . THR A 1 102 ? -21.974 20.964 44.792 1.00 56.88 102 THR A CA 1
ATOM 792 C C . THR A 1 102 ? -22.936 22.142 44.924 1.00 56.88 102 THR A C 1
ATOM 794 O O . THR A 1 102 ? -22.562 23.303 44.807 1.00 56.88 102 THR A O 1
ATOM 797 N N . ARG A 1 103 ? -24.214 21.831 45.147 1.00 57.78 103 ARG A N 1
ATOM 798 C CA . ARG A 1 103 ? -25.147 22.669 45.921 1.00 57.78 103 ARG A CA 1
ATOM 799 C C . ARG A 1 103 ? -25.333 21.947 47.262 1.00 57.78 103 ARG A C 1
ATOM 801 O O . ARG A 1 103 ? -25.360 20.715 47.229 1.00 57.78 103 ARG A O 1
ATOM 808 N N . PRO A 1 104 ? -25.412 22.642 48.412 1.00 57.12 104 PRO A N 1
ATOM 809 C CA . PRO A 1 104 ? -26.543 23.523 48.774 1.00 57.12 104 PRO A CA 1
ATOM 810 C C . PRO A 1 104 ? -26.084 24.887 49.358 1.00 57.12 104 PRO A C 1
ATOM 812 O O . PRO A 1 104 ? -24.930 25.036 49.730 1.00 57.12 104 PRO A O 1
ATOM 815 N N . LEU A 1 105 ? -26.820 25.997 49.212 1.00 56.12 105 LEU A N 1
ATOM 816 C CA . LEU A 1 105 ? -27.973 26.507 49.992 1.00 56.12 105 LEU A CA 1
ATOM 817 C C . LEU A 1 105 ? -27.694 26.761 51.494 1.00 56.12 105 LEU A C 1
ATOM 819 O O . LEU A 1 105 ? -27.896 25.856 52.299 1.00 56.12 105 LEU A O 1
ATOM 823 N N . ASN A 1 106 ? -27.273 27.985 51.845 1.00 48.88 106 ASN A N 1
ATOM 824 C CA . ASN A 1 106 ? -27.892 28.912 52.819 1.00 48.88 106 ASN A CA 1
ATOM 825 C C . ASN A 1 106 ? -27.020 30.169 52.960 1.00 48.88 106 ASN A C 1
ATOM 827 O O . ASN A 1 106 ? -25.832 30.006 53.314 1.00 48.88 106 ASN A O 1
#

pLDDT: mean 73.56, std 16.05, range [37.0, 91.06]